Protein AF-G9AF96-F1 (afdb_monomer_lite)

Secondary structure (DSSP, 8-state):
-HHHHHHHHHHHHHHHTSPEEEEEE-HHHHHHHHHTHHHH--TTSSSEEEEEE-SSPP--TT-S-SEEE-SS---SSS----------EEEEEETT--TTT--EEEEE-TTT--SHHHHHHHHSTT-EEEEEES-HHHHHHHHHTTS-BEEEE---TTGGGTEEES-SS-TT----------

Radius of gyration: 20.61 Å; chains: 1; bounding box: 54×44×52 Å

Foldseek 3Di:
DVVVVVVVVVVVVQQVPAAEAEEEEAPQVLVVCVVVVVVVDDPPDSHHYHYHHDLDQDDCQVVPGPYYDYPDDRPDDPDDDDDDDDWFKAKKAFDP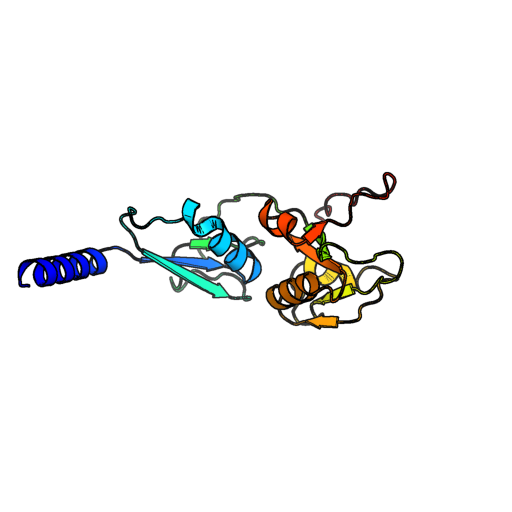QDVVVDQEEEAEDPVQQPDPQRCVQVVDPPRHYDHYDNGPVVSLVCRLVGVHIGMGICSDCPSVVGIPGPPPDDPPDDPDGPDDDD

pLDDT: mean 77.35, std 17.99, range [25.05, 93.62]

Sequence (182 aa):
MHEAAQDIVDWREMVHSMPIVRLLSDSTLSCFTAGSLRHLWTPKDAFRVCFKTSEAAIDLTHRDADIGLSAERPQLGNVAIRRSVAVAYAPYCAQGFDYRHHCNWVSLGTDVANQPWMRWAFEQPGRYITNWVNSARMMFDLVKAGAGIGVMPMFHRRWRSSLCSGGEGDRRTRPSPMDRTA

Organism: Sinorhizobium fredii (strain HH103) (NCBI:txid1117943)

Structure (mmCIF, N/CA/C/O backbone):
data_AF-G9AF96-F1
#
_entry.id   AF-G9AF96-F1
#
loop_
_atom_site.group_PDB
_atom_site.id
_atom_site.type_symbol
_atom_site.label_atom_id
_atom_site.label_alt_id
_atom_site.label_comp_id
_atom_site.label_asym_id
_atom_site.label_entity_id
_atom_site.label_seq_id
_atom_site.pdbx_PDB_ins_code
_atom_site.Cartn_x
_atom_site.Cartn_y
_atom_site.Cartn_z
_atom_site.occupancy
_atom_site.B_iso_or_equiv
_atom_site.auth_seq_id
_atom_site.auth_comp_id
_atom_site.auth_asym_id
_atom_site.auth_atom_id
_atom_site.pdbx_PDB_model_num
ATOM 1 N N . MET A 1 1 ? -36.542 25.110 15.938 1.00 56.69 1 MET A N 1
ATOM 2 C CA . MET A 1 1 ? -35.142 25.542 16.178 1.00 56.69 1 MET A CA 1
ATOM 3 C C . MET A 1 1 ? -34.525 24.910 17.425 1.00 56.69 1 MET A C 1
ATOM 5 O O . MET A 1 1 ? -33.386 24.491 17.324 1.00 56.69 1 MET A O 1
ATOM 9 N N . HIS A 1 2 ? -35.237 24.784 18.554 1.00 56.75 2 HIS A N 1
ATOM 10 C CA . HIS A 1 2 ? -34.706 24.098 19.749 1.00 56.75 2 HIS A CA 1
ATOM 11 C C . HIS A 1 2 ? -34.469 22.591 19.542 1.00 56.75 2 HIS A C 1
ATOM 13 O O . HIS A 1 2 ? -33.430 22.080 19.926 1.00 56.75 2 HIS A O 1
ATOM 19 N N . GLU A 1 3 ? -35.378 21.900 18.855 1.00 57.78 3 GLU A N 1
ATOM 20 C CA . GLU A 1 3 ? -35.307 20.445 18.640 1.00 57.78 3 GLU A CA 1
ATOM 21 C C . GLU A 1 3 ? -34.069 20.009 17.831 1.00 57.78 3 GLU A C 1
ATOM 23 O O . GLU A 1 3 ? -33.345 19.112 18.238 1.00 57.78 3 GLU A O 1
ATOM 28 N N . ALA A 1 4 ? -33.742 20.730 16.752 1.00 57.47 4 ALA A N 1
ATOM 29 C CA . ALA A 1 4 ? -32.532 20.486 15.960 1.00 57.47 4 ALA A CA 1
ATOM 30 C C . ALA A 1 4 ? -31.234 20.803 16.728 1.00 57.47 4 ALA A C 1
ATOM 32 O O . ALA A 1 4 ? -30.200 20.198 16.469 1.00 57.47 4 ALA A O 1
ATOM 33 N N . ALA A 1 5 ? -31.268 21.756 17.666 1.00 60.25 5 ALA A N 1
ATOM 34 C CA . ALA A 1 5 ? -30.116 22.068 18.508 1.00 60.25 5 ALA A CA 1
ATOM 35 C C . ALA A 1 5 ? -29.893 20.987 19.579 1.00 60.25 5 ALA A C 1
ATOM 37 O O . ALA A 1 5 ? -28.747 20.631 19.842 1.00 60.25 5 ALA A O 1
ATOM 38 N N . GLN A 1 6 ? -30.975 20.438 20.142 1.00 57.31 6 GLN A N 1
ATOM 39 C CA . GLN A 1 6 ? -30.930 19.313 21.079 1.00 57.31 6 GLN A CA 1
ATOM 40 C C . GLN A 1 6 ? -30.375 18.049 20.405 1.00 57.31 6 GLN A C 1
ATOM 42 O O . GLN A 1 6 ? -29.457 17.432 20.932 1.00 57.31 6 GLN A O 1
ATOM 47 N N . ASP A 1 7 ? -30.839 17.745 19.191 1.00 67.31 7 ASP A N 1
ATOM 48 C CA . ASP A 1 7 ? -30.400 16.587 18.399 1.00 67.31 7 ASP A CA 1
ATOM 49 C C . ASP A 1 7 ? -28.891 16.648 18.065 1.00 67.31 7 ASP A C 1
ATOM 51 O O . ASP A 1 7 ? -28.166 15.657 18.143 1.00 67.31 7 ASP A O 1
ATOM 55 N N . ILE A 1 8 ? -28.364 17.851 17.790 1.00 60.66 8 ILE A N 1
ATOM 56 C CA . ILE A 1 8 ? -26.922 18.079 17.589 1.00 60.66 8 ILE A CA 1
ATOM 57 C C . ILE A 1 8 ? -26.123 17.866 18.885 1.00 60.66 8 ILE A C 1
ATOM 59 O O . ILE A 1 8 ? -25.005 17.346 18.834 1.00 60.66 8 ILE A O 1
ATOM 63 N N . VAL A 1 9 ? -26.655 18.282 20.038 1.00 63.72 9 VAL A N 1
ATOM 64 C CA . VAL A 1 9 ? -25.997 18.118 21.346 1.00 63.72 9 VAL A CA 1
ATOM 65 C C . VAL A 1 9 ? -25.972 16.647 21.761 1.00 63.72 9 VAL A C 1
ATOM 67 O O . VAL A 1 9 ? -24.907 16.153 22.135 1.00 63.72 9 VAL A O 1
ATOM 70 N N . ASP A 1 10 ? -27.088 15.938 21.600 1.00 61.34 10 ASP A N 1
ATOM 71 C CA . ASP A 1 10 ? -27.202 14.508 21.902 1.00 61.34 10 ASP A CA 1
ATOM 72 C C . ASP A 1 10 ? -26.308 13.675 20.976 1.00 61.34 10 ASP A C 1
ATOM 74 O O . ASP A 1 10 ? -25.573 12.796 21.435 1.00 61.34 10 ASP A O 1
ATOM 78 N N . TRP A 1 11 ? -26.251 14.020 19.684 1.00 62.50 11 TRP A N 1
ATOM 79 C CA . TRP A 1 11 ? -25.286 13.430 18.757 1.00 62.50 11 TRP A CA 1
ATOM 80 C C . TRP A 1 11 ? -23.841 13.691 19.199 1.00 62.50 11 TRP A C 1
ATOM 82 O O . TRP A 1 11 ? -23.013 12.782 19.161 1.00 62.50 11 TRP A O 1
ATOM 92 N N . ARG A 1 12 ? -23.512 14.901 19.670 1.00 59.22 12 ARG A N 1
ATOM 93 C CA . ARG A 1 12 ? -22.147 15.259 20.092 1.00 59.22 12 ARG A CA 1
ATOM 94 C C . ARG A 1 12 ? -21.694 14.496 21.342 1.00 59.22 12 ARG A C 1
ATOM 96 O O . ARG A 1 12 ? -20.555 14.025 21.373 1.00 59.22 12 ARG A O 1
ATOM 103 N N . GLU A 1 13 ? -22.565 14.349 22.336 1.00 60.38 13 GLU A N 1
ATOM 104 C CA . GLU A 1 13 ? -22.308 13.572 23.561 1.00 60.38 13 GLU A CA 1
ATOM 105 C C . GLU A 1 13 ? -22.198 12.066 23.268 1.00 60.38 13 GLU A C 1
ATOM 107 O O . GLU A 1 13 ? -21.248 11.396 23.695 1.00 60.38 13 GLU A O 1
ATOM 112 N N . MET A 1 14 ? -23.098 11.530 22.438 1.00 59.03 14 MET A N 1
ATOM 113 C CA . MET A 1 14 ? -23.055 10.124 22.028 1.00 59.03 14 MET A CA 1
ATOM 114 C C . MET A 1 14 ? -21.796 9.814 21.213 1.00 59.03 14 MET A C 1
ATOM 116 O O . MET A 1 14 ? -21.160 8.779 21.390 1.00 59.03 14 MET A O 1
ATOM 120 N N . VAL A 1 15 ? -21.369 10.745 20.363 1.00 59.09 15 VAL A N 1
ATOM 121 C CA . VAL A 1 15 ? -20.149 10.595 19.576 1.00 59.09 15 VAL A CA 1
ATOM 122 C C . VAL A 1 15 ? -18.935 10.648 20.512 1.00 59.09 15 VAL A C 1
ATOM 124 O O . VAL A 1 15 ? -18.034 9.835 20.316 1.00 59.09 15 VAL A O 1
ATOM 127 N N . HIS A 1 16 ? -18.861 11.535 21.516 1.00 59.69 16 HIS A N 1
ATOM 128 C CA . HIS A 1 16 ? -17.714 11.621 22.448 1.00 59.69 16 HIS A CA 1
ATOM 129 C C . HIS A 1 16 ? -17.539 10.417 23.383 1.00 59.69 16 HIS A C 1
ATOM 131 O O . HIS A 1 16 ? -16.415 10.154 23.809 1.00 59.69 16 HIS A O 1
ATOM 137 N N . SER A 1 17 ? -18.604 9.670 23.662 1.00 68.94 17 SER A N 1
ATOM 138 C CA . SER A 1 17 ? -18.542 8.456 24.489 1.00 68.94 17 SER A CA 1
ATOM 139 C C . SER A 1 17 ? -18.069 7.203 23.735 1.00 68.94 17 SER A C 1
ATOM 141 O O . SER A 1 17 ? -17.761 6.190 24.363 1.00 68.94 17 SER A O 1
ATOM 143 N N . MET A 1 18 ? -17.957 7.254 22.402 1.00 82.12 18 MET A N 1
ATOM 144 C CA . MET A 1 18 ? -17.519 6.104 21.607 1.00 82.12 18 MET A CA 1
ATOM 145 C C . MET A 1 18 ? -16.001 5.874 21.701 1.00 82.12 18 MET A C 1
ATOM 147 O O . MET A 1 18 ? -15.221 6.810 21.481 1.00 82.12 18 MET A O 1
ATOM 151 N N . PRO A 1 19 ? -15.545 4.626 21.926 1.00 90.00 19 PRO A N 1
ATOM 152 C CA . PRO A 1 19 ? -14.124 4.300 21.912 1.00 90.00 19 PRO A CA 1
ATOM 153 C C . PRO A 1 19 ? -13.507 4.557 20.530 1.00 90.00 19 PRO A C 1
ATOM 155 O O . PRO A 1 19 ? -14.156 4.393 19.494 1.00 90.00 19 PRO A O 1
ATOM 158 N N . ILE A 1 20 ? -12.228 4.943 20.513 1.00 91.25 20 ILE A N 1
ATOM 159 C CA . ILE A 1 20 ? -11.448 5.128 19.284 1.00 91.25 20 ILE A CA 1
ATOM 160 C C . ILE A 1 20 ? -10.524 3.928 19.109 1.00 91.25 20 ILE A C 1
ATOM 162 O O . ILE A 1 20 ? -9.652 3.709 19.946 1.00 91.25 20 ILE A O 1
ATOM 166 N N . VAL A 1 21 ? -10.683 3.212 17.997 1.00 93.25 21 VAL A N 1
ATOM 167 C CA . VAL A 1 21 ? -9.787 2.139 17.554 1.00 93.25 21 VAL A CA 1
ATOM 168 C C . VAL A 1 21 ? -8.740 2.727 16.611 1.00 93.25 21 VAL A C 1
ATOM 170 O O . VAL A 1 21 ? -9.069 3.253 15.544 1.00 93.25 21 VAL A O 1
ATOM 173 N N . ARG A 1 22 ? -7.469 2.658 16.998 1.00 93.19 22 ARG A N 1
ATOM 174 C CA . ARG A 1 22 ? -6.323 3.158 16.230 1.00 93.19 22 ARG A CA 1
ATOM 175 C C . ARG A 1 22 ? -5.707 2.028 15.414 1.00 93.19 22 ARG A C 1
ATOM 177 O O . ARG A 1 22 ? -5.210 1.054 15.976 1.00 93.19 22 ARG A O 1
ATOM 184 N N . LEU A 1 23 ? -5.706 2.183 14.096 1.00 93.31 23 LEU A N 1
ATOM 185 C CA . LEU A 1 23 ? -5.126 1.244 13.145 1.00 93.31 23 LEU A CA 1
ATOM 186 C C . LEU A 1 23 ? -3.850 1.846 12.557 1.00 93.31 23 LEU A C 1
ATOM 188 O O . LEU A 1 23 ? -3.908 2.905 11.938 1.00 93.31 23 LEU A O 1
ATOM 192 N N . LEU A 1 24 ? -2.715 1.174 12.744 1.00 93.12 24 LEU A N 1
ATOM 193 C CA . LEU A 1 24 ? -1.417 1.556 12.188 1.00 93.12 24 LEU A CA 1
ATOM 194 C C . LEU A 1 24 ? -1.059 0.669 10.993 1.00 93.12 24 LEU A C 1
ATOM 196 O O . LEU A 1 24 ? -1.144 -0.555 11.087 1.00 93.12 24 LEU A O 1
ATOM 200 N N . SER A 1 25 ? -0.640 1.275 9.886 1.00 91.31 25 SER A N 1
ATOM 201 C CA . SER A 1 25 ? -0.202 0.563 8.681 1.00 91.31 25 SER A CA 1
ATOM 202 C C . SER A 1 25 ? 0.846 1.344 7.885 1.00 91.31 25 SER A C 1
ATOM 204 O O . SER A 1 25 ? 1.021 2.540 8.098 1.00 91.31 25 SER A O 1
ATOM 206 N N . ASP A 1 26 ? 1.526 0.686 6.947 1.00 88.88 26 ASP A N 1
ATOM 207 C CA . ASP A 1 26 ? 2.338 1.375 5.934 1.00 88.88 26 ASP A CA 1
ATOM 208 C C . ASP A 1 26 ? 1.461 2.114 4.904 1.00 88.88 26 ASP A C 1
ATOM 210 O O . ASP A 1 26 ? 0.242 1.912 4.845 1.00 88.88 26 ASP A O 1
ATOM 214 N N . SER A 1 27 ? 2.045 2.989 4.077 1.00 86.75 27 SER A N 1
ATOM 215 C CA . SER A 1 27 ? 1.287 3.769 3.078 1.00 86.75 27 SER A CA 1
ATOM 216 C C . SER A 1 27 ? 0.506 2.910 2.080 1.00 86.75 27 SER A C 1
ATOM 218 O O . SER A 1 27 ? -0.550 3.319 1.581 1.00 86.75 27 SER A O 1
ATOM 220 N N . THR A 1 28 ? 1.001 1.710 1.805 1.00 85.75 28 THR A N 1
ATOM 221 C CA . THR A 1 28 ? 0.449 0.783 0.823 1.00 85.75 28 THR A CA 1
ATOM 222 C C . THR A 1 28 ? -0.814 0.108 1.371 1.00 85.75 28 THR A C 1
ATOM 224 O O . THR A 1 28 ? -1.876 0.141 0.738 1.00 85.75 28 THR A O 1
ATOM 227 N N . LEU A 1 29 ? -0.744 -0.411 2.596 1.00 88.56 29 LEU A N 1
ATOM 228 C CA . LEU A 1 29 ? -1.863 -0.975 3.345 1.00 88.56 29 LEU A CA 1
ATOM 229 C C . LEU A 1 29 ? -2.860 0.103 3.787 1.00 88.56 29 LEU A C 1
ATOM 231 O O . LEU A 1 29 ? -4.063 -0.149 3.748 1.00 88.56 29 LEU A O 1
ATOM 235 N N . SER A 1 30 ? -2.405 1.317 4.109 1.00 89.31 30 SER A N 1
ATOM 236 C CA . SER A 1 30 ? -3.280 2.469 4.379 1.00 89.31 30 SER A CA 1
ATOM 237 C C . SER A 1 30 ? -4.165 2.806 3.174 1.00 89.31 30 SER A C 1
ATOM 239 O O . SER A 1 30 ? -5.344 3.126 3.325 1.00 89.31 30 SER A O 1
ATOM 241 N N . CYS A 1 31 ? -3.639 2.698 1.949 1.00 84.94 31 CYS A N 1
ATOM 242 C CA . CYS A 1 31 ? -4.450 2.887 0.746 1.00 84.94 31 CYS A CA 1
ATOM 243 C C . CYS A 1 31 ? -5.488 1.764 0.577 1.00 84.94 31 CYS A C 1
ATOM 245 O O . CYS A 1 31 ? -6.651 2.022 0.246 1.00 84.94 31 CYS A O 1
ATOM 247 N N . PHE A 1 32 ? -5.091 0.521 0.858 1.00 85.50 32 PHE A N 1
ATOM 248 C CA . PHE A 1 32 ? -5.995 -0.627 0.829 1.00 85.50 32 PHE A CA 1
ATOM 249 C C . PHE A 1 32 ? -7.136 -0.509 1.852 1.00 85.50 32 PHE A C 1
ATOM 251 O O . 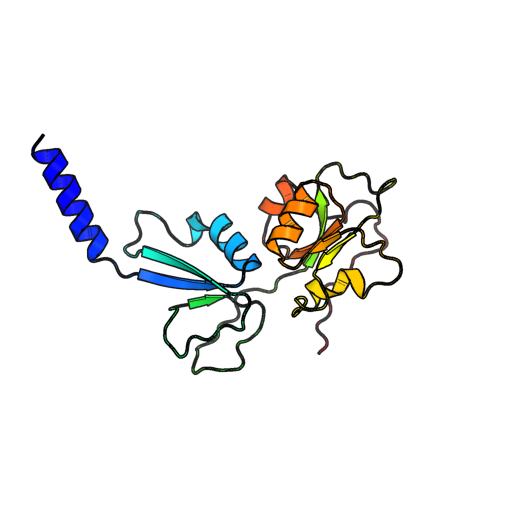PHE A 1 32 ? -8.300 -0.736 1.498 1.00 85.50 32 PHE A O 1
ATOM 258 N N . THR A 1 33 ? -6.834 -0.122 3.094 1.00 89.00 33 THR A N 1
ATOM 259 C CA . THR A 1 33 ? -7.843 0.061 4.148 1.00 89.00 33 THR A CA 1
ATOM 260 C C . THR A 1 33 ? -8.764 1.235 3.839 1.00 89.00 33 THR A C 1
ATOM 262 O O . THR A 1 33 ? -9.979 1.086 3.963 1.00 89.00 33 THR A O 1
ATOM 265 N N . ALA A 1 34 ? -8.237 2.348 3.319 1.00 88.31 34 ALA A N 1
ATOM 266 C CA . ALA A 1 34 ? -9.054 3.468 2.849 1.00 88.31 34 ALA A CA 1
ATOM 267 C C . ALA A 1 34 ? -10.020 3.047 1.724 1.00 88.31 34 ALA A C 1
ATOM 269 O O . ALA A 1 34 ? -11.204 3.392 1.740 1.00 88.31 34 ALA A O 1
ATOM 270 N N . GLY A 1 35 ? -9.544 2.249 0.762 1.00 85.38 35 GLY A N 1
ATOM 271 C CA . GLY A 1 35 ? -10.374 1.705 -0.316 1.00 85.38 35 GLY A CA 1
ATOM 272 C C . GLY A 1 35 ? -11.443 0.715 0.160 1.00 85.38 35 GLY A C 1
ATOM 273 O O . GLY A 1 35 ? -12.485 0.592 -0.490 1.00 85.38 35 GLY A O 1
ATOM 274 N N . SER A 1 36 ? -11.198 0.059 1.295 1.00 86.38 36 SER A N 1
ATOM 275 C CA . SER A 1 36 ? -12.054 -0.968 1.901 1.00 86.38 36 SER A CA 1
ATOM 276 C C . SER A 1 36 ? -12.808 -0.468 3.136 1.00 86.38 36 SER A C 1
ATOM 278 O O . SER A 1 36 ? -13.376 -1.280 3.863 1.00 86.38 36 SER A O 1
ATOM 280 N N . LEU A 1 37 ? -12.852 0.853 3.368 1.00 88.94 37 LEU A N 1
ATOM 281 C CA . LEU A 1 37 ? -13.391 1.457 4.592 1.00 88.94 37 LEU A CA 1
ATOM 282 C C . LEU A 1 37 ? -14.779 0.922 4.952 1.00 88.94 37 LEU A C 1
ATOM 284 O O . LEU A 1 37 ? -15.016 0.584 6.099 1.00 88.94 37 LEU A O 1
ATOM 288 N N . ARG A 1 38 ? -15.662 0.757 3.960 1.00 89.50 38 ARG A N 1
ATOM 289 C CA . ARG A 1 38 ? -17.040 0.269 4.153 1.00 89.50 38 ARG A CA 1
ATOM 290 C C . ARG A 1 38 ? -17.136 -1.140 4.749 1.00 89.50 38 ARG A C 1
ATOM 292 O O . ARG A 1 38 ? -18.195 -1.500 5.244 1.00 89.50 38 ARG A O 1
ATOM 299 N N . HIS A 1 39 ? -16.072 -1.936 4.655 1.00 89.06 39 HIS A N 1
ATOM 300 C CA . HIS A 1 39 ? -15.984 -3.262 5.271 1.00 89.06 39 HIS A CA 1
ATOM 301 C C . HIS A 1 39 ? -15.361 -3.225 6.671 1.00 89.06 39 HIS A C 1
ATOM 303 O O . HIS A 1 39 ? -15.510 -4.184 7.418 1.00 89.06 39 HIS A O 1
ATOM 309 N N . LEU A 1 40 ? -14.638 -2.152 7.003 1.00 88.56 40 LEU A N 1
ATOM 310 C CA . LEU A 1 40 ? -13.962 -1.971 8.289 1.00 88.56 40 LEU A CA 1
ATOM 311 C C . LEU A 1 40 ? -14.806 -1.164 9.274 1.00 88.56 40 LEU A C 1
ATOM 313 O O . LEU A 1 40 ? -14.731 -1.399 10.475 1.00 88.56 40 LEU A O 1
ATOM 317 N N . TRP A 1 41 ? -15.553 -0.186 8.764 1.00 93.62 41 TRP A N 1
ATOM 318 C CA . TRP A 1 41 ? -16.317 0.752 9.564 1.00 93.62 41 TRP A CA 1
ATOM 319 C C . TRP A 1 41 ? -17.472 1.361 8.769 1.00 93.62 41 TRP A C 1
ATOM 321 O O . TRP A 1 41 ? -17.363 1.693 7.581 1.00 93.62 41 TRP A O 1
ATOM 331 N N . THR A 1 42 ? -18.576 1.569 9.466 1.00 91.56 42 THR A N 1
ATOM 332 C CA . THR A 1 42 ? -19.772 2.257 9.008 1.00 91.56 42 THR A CA 1
ATOM 333 C C . THR A 1 42 ? -20.245 3.236 10.086 1.00 91.56 42 THR A C 1
ATOM 335 O O . THR A 1 42 ? -20.001 3.013 11.269 1.00 91.56 42 THR A O 1
ATOM 338 N N . PRO A 1 43 ? -21.014 4.281 9.733 1.00 87.62 43 PRO A N 1
ATOM 339 C CA . PRO A 1 43 ? -21.569 5.208 10.725 1.00 87.62 43 PRO A CA 1
ATOM 340 C C . PRO A 1 43 ? -22.504 4.575 11.771 1.00 87.62 43 PRO A C 1
ATOM 342 O O . PRO A 1 43 ? -22.903 5.259 12.706 1.00 87.62 43 PRO A O 1
ATOM 345 N N . LYS A 1 44 ? -22.901 3.306 11.595 1.00 87.50 44 LYS A N 1
ATOM 346 C CA . LYS A 1 44 ? -23.744 2.562 12.543 1.00 87.50 44 LYS A CA 1
ATOM 347 C C . LYS A 1 44 ? -22.932 1.832 13.616 1.00 87.50 44 LYS A C 1
ATOM 349 O O . LYS A 1 44 ? -23.525 1.320 14.562 1.00 87.50 44 LYS A O 1
ATOM 354 N N . ASP A 1 45 ? -21.614 1.745 13.457 1.00 90.00 45 ASP A N 1
ATOM 355 C CA . ASP A 1 45 ? -20.753 1.054 14.408 1.00 90.00 45 ASP A CA 1
ATOM 356 C C . ASP A 1 45 ? -20.572 1.875 15.689 1.00 90.00 45 ASP A C 1
ATOM 358 O O . ASP A 1 45 ? -20.445 3.097 15.659 1.00 90.00 45 ASP A O 1
ATOM 362 N N . ALA A 1 46 ? -20.515 1.189 16.833 1.00 89.62 46 ALA A N 1
ATOM 363 C CA . ALA A 1 46 ? -20.425 1.807 18.160 1.00 89.62 46 ALA A CA 1
ATOM 364 C C . ALA A 1 46 ? -19.002 2.273 18.541 1.00 89.62 46 ALA A C 1
ATOM 366 O O . ALA A 1 46 ? -18.674 2.390 19.720 1.00 89.62 46 ALA A O 1
ATOM 367 N N . PHE A 1 47 ? -18.129 2.493 17.558 1.00 90.88 47 PHE A N 1
ATOM 368 C CA . PHE A 1 47 ? -16.753 2.940 17.758 1.00 90.88 47 PHE A CA 1
ATOM 369 C C . PHE A 1 47 ? -16.311 3.848 16.613 1.00 90.88 47 PHE A C 1
ATOM 371 O O . PHE A 1 47 ? -16.865 3.826 15.514 1.00 90.88 47 PHE A O 1
ATOM 378 N N . ARG A 1 48 ? -15.272 4.640 16.866 1.00 90.75 48 ARG A N 1
ATOM 379 C CA . ARG A 1 48 ? -14.609 5.483 15.867 1.00 90.75 48 ARG A CA 1
ATOM 380 C C . ARG A 1 48 ? -13.304 4.827 15.429 1.00 90.75 48 ARG A C 1
ATOM 382 O O . ARG A 1 48 ? -12.667 4.139 16.223 1.00 90.75 48 ARG A O 1
ATOM 389 N N . VAL A 1 49 ? -12.857 5.098 14.205 1.00 91.94 49 VAL A N 1
ATOM 390 C CA . VAL A 1 49 ? -11.574 4.588 13.695 1.00 91.94 49 VAL A CA 1
ATOM 391 C C . VAL A 1 49 ? -10.597 5.728 13.442 1.00 91.94 49 VAL A C 1
ATOM 393 O O . VAL A 1 49 ? -10.943 6.733 12.824 1.00 91.94 49 VAL A O 1
ATOM 396 N N . CYS A 1 50 ? -9.362 5.559 13.906 1.00 91.88 50 CYS A N 1
ATOM 397 C CA . CYS A 1 50 ? -8.235 6.442 13.632 1.00 91.88 50 CYS A CA 1
ATOM 398 C C . CYS A 1 50 ? -7.196 5.678 12.807 1.00 91.88 50 CYS A C 1
ATOM 400 O O . CYS A 1 50 ? -6.608 4.716 13.292 1.00 91.88 50 CYS A O 1
ATOM 402 N N . PHE A 1 51 ? -6.961 6.104 11.567 1.00 92.38 51 PHE A N 1
ATOM 403 C CA . PHE A 1 51 ? -5.921 5.531 10.714 1.00 92.38 51 PHE A CA 1
ATOM 404 C C . PHE A 1 51 ? -4.606 6.285 10.918 1.00 92.38 51 PHE A C 1
ATOM 406 O O . PHE A 1 51 ? -4.559 7.509 10.791 1.00 92.38 51 PHE A O 1
ATOM 413 N N . LYS A 1 52 ? -3.536 5.550 11.207 1.00 92.25 52 LYS A N 1
ATOM 414 C CA . LYS A 1 52 ? -2.166 6.048 11.332 1.00 92.25 52 LYS A CA 1
ATOM 415 C C . LYS A 1 52 ? -1.303 5.387 10.267 1.00 92.25 52 LYS A C 1
ATOM 417 O O . LYS A 1 52 ? -1.443 4.195 10.008 1.00 92.25 52 LYS A O 1
ATOM 422 N N . THR A 1 53 ? -0.415 6.165 9.655 1.00 90.25 53 THR A N 1
ATOM 423 C CA . THR A 1 53 ? 0.519 5.660 8.643 1.00 90.25 53 THR A CA 1
ATOM 424 C C . THR A 1 53 ? 1.953 5.807 9.129 1.00 90.25 53 THR A C 1
ATOM 426 O O . THR A 1 53 ? 2.308 6.873 9.628 1.00 90.25 53 THR A O 1
ATOM 429 N N . SER A 1 54 ? 2.760 4.757 8.987 1.00 87.75 54 SER A N 1
ATOM 430 C CA . SER A 1 54 ? 4.198 4.770 9.273 1.00 87.75 54 SER A CA 1
ATOM 431 C C . SER A 1 54 ? 4.925 3.807 8.341 1.00 87.75 54 SER A C 1
ATOM 433 O O . SER A 1 54 ? 4.464 2.691 8.138 1.00 87.75 54 SER A O 1
ATOM 435 N N . GLU A 1 55 ? 6.071 4.228 7.810 1.00 84.88 55 GLU A N 1
ATOM 436 C CA . GLU A 1 55 ? 6.967 3.363 7.024 1.00 84.88 55 GLU A CA 1
ATOM 437 C C . GLU A 1 55 ? 8.002 2.638 7.904 1.00 84.88 55 GLU A C 1
ATOM 439 O O . GLU A 1 55 ? 8.726 1.763 7.432 1.00 84.88 55 GLU A O 1
ATOM 444 N N . ALA A 1 56 ? 8.086 2.998 9.189 1.00 82.56 56 ALA A N 1
ATOM 445 C CA . ALA A 1 56 ? 8.906 2.282 10.156 1.00 82.56 56 ALA A CA 1
ATOM 446 C C . ALA A 1 56 ? 8.240 0.959 10.563 1.00 82.56 56 ALA A C 1
ATOM 448 O O . ALA A 1 56 ? 7.022 0.796 10.449 1.00 82.56 56 ALA A O 1
ATOM 449 N N . ALA A 1 57 ? 9.041 0.031 11.092 1.00 80.50 57 ALA A N 1
ATOM 450 C CA . ALA A 1 57 ? 8.527 -1.210 11.656 1.00 80.50 57 ALA A CA 1
ATOM 451 C C . ALA A 1 57 ? 7.429 -0.922 12.693 1.00 80.50 57 ALA A C 1
ATOM 453 O O . ALA A 1 57 ? 7.551 -0.008 13.510 1.00 80.50 57 ALA A O 1
ATOM 454 N N . ILE A 1 58 ? 6.349 -1.705 12.648 1.00 83.19 58 ILE A N 1
ATOM 455 C CA . ILE A 1 58 ? 5.232 -1.532 13.575 1.00 83.19 58 ILE A CA 1
ATOM 456 C C . ILE A 1 58 ? 5.693 -1.852 14.992 1.00 83.19 58 ILE A C 1
ATOM 458 O O . ILE A 1 58 ? 6.049 -2.992 15.292 1.00 83.19 58 ILE A O 1
ATOM 462 N N . ASP A 1 59 ? 5.592 -0.849 15.857 1.00 82.25 59 ASP A N 1
ATOM 463 C CA . ASP A 1 59 ? 5.787 -0.972 17.292 1.00 82.25 59 ASP A CA 1
ATOM 464 C C . ASP A 1 59 ? 4.503 -0.561 18.023 1.00 82.25 59 ASP A C 1
ATOM 466 O O . ASP A 1 59 ? 3.998 0.552 17.868 1.00 82.25 59 ASP A O 1
ATOM 470 N N . LEU A 1 60 ? 3.951 -1.492 18.803 1.00 82.94 60 LEU A N 1
ATOM 471 C CA . LEU A 1 60 ? 2.752 -1.283 19.622 1.00 82.94 60 LEU A CA 1
ATOM 472 C C . LEU A 1 60 ? 3.081 -1.160 21.117 1.00 82.94 60 LEU A C 1
ATOM 474 O O . LEU A 1 60 ? 2.169 -1.065 21.940 1.00 82.94 60 LEU A O 1
ATOM 478 N N . THR A 1 61 ? 4.363 -1.147 21.489 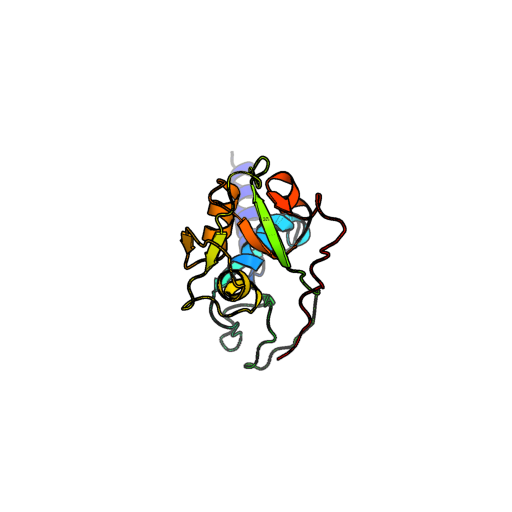1.00 79.44 61 THR A N 1
ATOM 479 C CA . THR A 1 61 ? 4.822 -1.127 22.888 1.00 79.44 61 THR A CA 1
ATOM 480 C C . THR A 1 61 ? 4.300 0.098 23.639 1.00 79.44 61 THR A C 1
ATOM 482 O O . THR A 1 61 ? 3.848 -0.015 24.778 1.00 79.44 61 THR A O 1
ATOM 485 N N . HIS A 1 62 ? 4.267 1.254 22.976 1.00 77.38 62 HIS A N 1
ATOM 486 C CA . HIS A 1 62 ? 3.785 2.511 23.552 1.00 77.38 62 HIS A CA 1
ATOM 487 C C . HIS A 1 62 ? 2.263 2.700 23.459 1.00 77.38 62 HIS A C 1
ATOM 489 O O . HIS A 1 62 ? 1.751 3.750 23.839 1.00 77.38 62 HIS A O 1
ATOM 495 N N . ARG A 1 63 ? 1.519 1.688 22.981 1.00 74.38 63 ARG A N 1
ATOM 496 C CA . ARG A 1 63 ? 0.066 1.757 22.728 1.00 74.38 63 ARG A CA 1
ATOM 497 C C . ARG A 1 63 ? -0.353 2.934 21.839 1.00 74.38 63 ARG A C 1
ATOM 499 O O . ARG A 1 63 ? -1.476 3.428 21.922 1.00 74.38 63 ARG A O 1
ATOM 506 N N . ASP A 1 64 ? 0.531 3.349 20.935 1.00 80.06 64 ASP A N 1
ATOM 507 C CA . ASP A 1 64 ? 0.226 4.384 19.947 1.00 80.06 64 ASP A CA 1
ATOM 508 C C . ASP A 1 64 ? -0.811 3.920 18.917 1.00 80.06 64 ASP A C 1
ATOM 510 O O . ASP A 1 64 ? -1.459 4.748 18.265 1.00 80.06 64 ASP A O 1
ATOM 514 N N . ALA A 1 65 ? -1.015 2.611 18.792 1.00 88.38 65 ALA A N 1
ATOM 515 C CA . ALA A 1 65 ? -2.108 2.016 18.046 1.00 88.38 65 ALA A CA 1
ATOM 516 C C . ALA A 1 65 ? -2.668 0.785 18.767 1.00 88.38 65 ALA A C 1
ATOM 518 O O . ALA A 1 65 ? -1.972 0.141 19.552 1.00 88.38 65 ALA A O 1
ATOM 519 N N . ASP A 1 66 ? -3.927 0.466 18.474 1.00 90.50 66 ASP A N 1
ATOM 520 C CA . ASP A 1 66 ? -4.629 -0.698 19.016 1.00 90.50 66 ASP A CA 1
ATOM 521 C C . ASP A 1 66 ? -4.423 -1.927 18.110 1.00 90.50 66 ASP A C 1
ATOM 523 O O . ASP A 1 66 ? -4.336 -3.056 18.590 1.00 90.50 66 ASP A O 1
ATOM 527 N N . ILE A 1 67 ? -4.317 -1.713 16.790 1.00 91.88 67 ILE A N 1
ATOM 528 C CA . ILE A 1 67 ? -4.119 -2.762 15.779 1.00 91.88 67 ILE A CA 1
ATOM 529 C C . ILE A 1 67 ? -3.051 -2.318 14.774 1.00 91.88 67 ILE A C 1
ATOM 531 O O . ILE A 1 67 ? -3.134 -1.224 14.221 1.00 91.88 67 ILE A O 1
ATOM 535 N N . GLY A 1 68 ? -2.080 -3.188 14.490 1.00 91.81 68 GLY A N 1
ATOM 536 C CA . GLY A 1 68 ? -1.087 -2.992 13.431 1.00 91.81 68 GLY A CA 1
ATOM 537 C C . GLY A 1 68 ? -1.327 -3.908 12.228 1.00 91.81 68 GLY A C 1
ATOM 538 O O . GLY A 1 68 ? -1.526 -5.111 12.402 1.00 91.81 68 GLY A O 1
ATOM 539 N N . LEU A 1 69 ? -1.277 -3.363 11.010 1.00 90.88 69 LEU A N 1
ATOM 540 C CA . LEU A 1 69 ? -1.250 -4.128 9.760 1.00 90.88 69 LEU A CA 1
ATOM 541 C C . LEU A 1 69 ? 0.130 -4.009 9.118 1.00 90.88 69 LEU A C 1
ATOM 543 O O . LEU A 1 69 ? 0.516 -2.931 8.680 1.00 90.88 69 LEU A O 1
ATOM 547 N N . SER A 1 70 ? 0.841 -5.128 9.025 1.00 88.38 70 SER A N 1
ATOM 548 C CA . SER A 1 70 ? 2.182 -5.188 8.448 1.00 88.38 70 SER A CA 1
ATOM 549 C C . SER A 1 70 ? 2.273 -6.300 7.408 1.00 88.38 70 SER A C 1
ATOM 551 O O . SER A 1 70 ? 1.680 -7.371 7.580 1.00 88.38 70 SER A O 1
ATOM 553 N N . ALA A 1 71 ? 3.032 -6.047 6.341 1.00 85.19 71 ALA A N 1
ATOM 554 C CA . ALA A 1 71 ? 3.420 -7.068 5.370 1.00 85.19 71 ALA A CA 1
ATOM 555 C C . ALA A 1 71 ? 4.425 -8.070 5.968 1.00 85.19 71 ALA A C 1
ATOM 557 O O . ALA A 1 71 ? 4.440 -9.242 5.588 1.00 85.19 71 ALA A O 1
ATOM 558 N N . GLU A 1 72 ? 5.220 -7.622 6.941 1.00 84.12 72 GLU A N 1
ATOM 559 C CA . GLU A 1 72 ? 6.227 -8.425 7.629 1.00 84.12 72 GLU A CA 1
ATOM 560 C C . GLU A 1 72 ? 5.821 -8.722 9.070 1.00 84.12 72 GLU A C 1
ATOM 562 O O . GLU A 1 72 ? 5.071 -7.976 9.707 1.00 84.12 72 GLU A O 1
ATOM 567 N N . ARG A 1 73 ? 6.327 -9.831 9.609 1.00 83.75 73 ARG A N 1
ATOM 568 C CA . ARG A 1 73 ? 6.068 -10.197 10.999 1.00 83.75 73 ARG A CA 1
ATOM 569 C C . ARG A 1 73 ? 6.809 -9.218 11.924 1.00 83.75 73 ARG A C 1
ATOM 571 O O . ARG A 1 73 ? 8.028 -9.121 11.797 1.00 83.75 73 ARG A O 1
ATOM 578 N N . PRO A 1 74 ? 6.127 -8.555 12.878 1.00 84.06 74 PRO A N 1
ATOM 579 C CA . PRO A 1 74 ? 6.807 -7.752 13.890 1.00 84.06 74 PRO A CA 1
ATOM 580 C C . PRO A 1 74 ? 7.817 -8.608 14.664 1.00 84.06 74 PRO A C 1
ATOM 582 O O . PRO A 1 74 ? 7.486 -9.718 15.090 1.00 84.06 74 PRO A O 1
ATOM 585 N N . GLN A 1 75 ? 9.046 -8.108 14.810 1.00 78.62 75 GLN A N 1
ATOM 586 C CA . GLN A 1 75 ? 10.130 -8.809 15.514 1.00 78.62 75 GLN A CA 1
ATOM 587 C C . GLN A 1 75 ? 10.217 -8.430 16.999 1.00 78.62 75 GLN A C 1
ATOM 589 O O . GLN A 1 75 ? 10.812 -9.155 17.790 1.00 78.62 75 GLN A O 1
ATOM 594 N N . LEU A 1 76 ? 9.623 -7.296 17.373 1.00 76.00 76 LEU A N 1
ATOM 595 C CA . LEU A 1 76 ? 9.691 -6.704 18.704 1.00 76.00 76 LEU A CA 1
ATOM 596 C C . LEU A 1 76 ? 8.278 -6.453 19.248 1.00 76.00 76 LEU A C 1
ATOM 598 O O . LEU A 1 76 ? 7.319 -6.321 18.487 1.00 76.00 76 LEU A O 1
ATOM 602 N N . GLY A 1 77 ? 8.174 -6.368 20.575 1.00 73.12 77 GLY A N 1
ATOM 603 C CA . GLY A 1 77 ? 6.931 -6.082 21.291 1.00 73.12 77 GLY A CA 1
ATOM 604 C C . GLY A 1 77 ? 6.165 -7.334 21.739 1.00 73.12 77 GLY A C 1
ATOM 605 O O . GLY A 1 77 ? 6.165 -8.374 21.081 1.00 73.12 77 GLY A O 1
ATOM 606 N N . ASN A 1 78 ? 5.484 -7.233 22.885 1.00 81.56 78 ASN A N 1
ATOM 607 C CA . ASN A 1 78 ? 4.595 -8.280 23.397 1.00 81.56 78 ASN A CA 1
ATOM 608 C C . ASN A 1 78 ? 3.230 -8.202 22.694 1.00 81.56 78 ASN A C 1
ATOM 610 O O . ASN A 1 78 ? 2.252 -7.706 23.255 1.00 81.56 78 ASN A O 1
ATOM 614 N N . VAL A 1 79 ? 3.192 -8.625 21.430 1.00 86.06 79 VAL A N 1
ATOM 615 C CA . VAL A 1 79 ? 2.009 -8.521 20.567 1.00 86.06 79 VAL A CA 1
ATOM 616 C C . VAL A 1 79 ? 1.467 -9.894 20.186 1.00 86.06 79 VAL A C 1
ATOM 618 O O . VAL A 1 79 ? 2.209 -10.823 19.865 1.00 86.06 79 VAL A O 1
ATOM 621 N N . ALA A 1 80 ? 0.141 -10.016 20.165 1.00 89.62 80 ALA A N 1
ATOM 622 C CA . ALA A 1 80 ? -0.520 -11.165 19.564 1.00 89.62 80 ALA A CA 1
ATOM 623 C C . ALA A 1 80 ? -0.531 -10.999 18.038 1.00 89.62 80 ALA A C 1
ATOM 625 O O . ALA A 1 80 ? -1.023 -9.999 17.517 1.00 89.62 80 ALA A O 1
ATOM 626 N N . ILE A 1 81 ? 0.002 -11.985 17.313 1.00 90.31 81 ILE A N 1
ATOM 627 C CA . ILE A 1 81 ? 0.133 -11.924 15.852 1.00 90.31 81 ILE A CA 1
ATOM 628 C C . ILE A 1 81 ? -0.825 -12.921 15.211 1.00 90.31 81 ILE A C 1
ATOM 630 O O . ILE A 1 81 ? -0.787 -14.117 15.502 1.00 90.31 81 ILE A O 1
ATOM 634 N N . ARG A 1 82 ? -1.633 -12.437 14.264 1.00 91.12 82 ARG A N 1
ATOM 635 C CA . ARG A 1 82 ? -2.486 -13.271 13.414 1.00 91.12 82 ARG A CA 1
ATOM 636 C C . ARG A 1 82 ? -2.161 -13.023 11.948 1.00 91.12 82 ARG A C 1
ATOM 638 O O . ARG A 1 82 ? -2.307 -11.910 11.452 1.00 91.12 82 ARG A O 1
ATOM 645 N N . ARG A 1 83 ? -1.770 -14.079 11.230 1.00 89.81 83 ARG A N 1
ATOM 646 C CA . ARG A 1 83 ? -1.627 -14.018 9.771 1.00 89.81 83 ARG A CA 1
ATOM 647 C C . ARG A 1 83 ? -3.015 -13.873 9.143 1.00 89.81 83 ARG A C 1
ATOM 649 O O . ARG A 1 83 ? -3.887 -14.696 9.408 1.00 89.81 83 ARG A O 1
ATOM 656 N N . SER A 1 84 ? -3.198 -12.838 8.325 1.00 87.56 84 SER A N 1
ATOM 657 C CA . SER A 1 84 ? -4.468 -12.571 7.641 1.00 87.56 84 SER A CA 1
ATOM 658 C C . SER A 1 84 ? -4.502 -13.225 6.257 1.00 87.56 84 SER A C 1
ATOM 660 O O . SER A 1 84 ? -5.215 -14.201 6.047 1.00 87.56 84 SER A O 1
ATOM 662 N N . VAL A 1 85 ? -3.672 -12.746 5.327 1.00 84.81 85 VAL A N 1
ATOM 663 C CA . VAL A 1 85 ? -3.661 -13.188 3.925 1.00 84.81 85 VAL A CA 1
ATOM 664 C C . VAL A 1 85 ? -2.237 -13.258 3.375 1.00 84.81 85 VAL A C 1
ATOM 666 O O . VAL A 1 85 ? -1.300 -12.732 3.973 1.00 84.81 85 VAL A O 1
ATOM 669 N N . ALA A 1 86 ? -2.067 -13.929 2.236 1.00 84.75 86 ALA A N 1
ATOM 670 C CA . ALA A 1 86 ? -0.874 -13.787 1.407 1.00 84.75 86 ALA A CA 1
ATOM 671 C C . ALA A 1 86 ? -1.139 -12.731 0.327 1.00 84.75 86 ALA A C 1
ATOM 673 O O . ALA A 1 86 ? -2.199 -12.749 -0.297 1.00 84.75 86 ALA A O 1
ATOM 674 N N . VAL A 1 87 ? -0.180 -11.833 0.107 1.00 85.38 87 VAL A N 1
ATOM 675 C CA . VAL A 1 87 ? -0.261 -10.785 -0.916 1.00 85.38 87 VAL A CA 1
ATOM 676 C C . VAL A 1 87 ? 0.652 -11.175 -2.074 1.00 85.38 87 VAL A C 1
ATOM 678 O O . VAL A 1 87 ? 1.827 -11.464 -1.866 1.00 85.38 87 VAL A O 1
ATOM 681 N N . ALA A 1 88 ? 0.099 -11.220 -3.286 1.00 87.44 88 ALA A N 1
ATOM 682 C CA . ALA A 1 88 ? 0.873 -11.388 -4.513 1.00 87.44 88 ALA A CA 1
ATOM 683 C C . ALA A 1 88 ? 1.290 -10.018 -5.065 1.00 87.44 88 ALA A C 1
ATOM 685 O O . ALA A 1 88 ? 0.595 -9.029 -4.836 1.00 87.44 88 ALA A O 1
ATOM 686 N N . TYR A 1 89 ? 2.378 -9.970 -5.832 1.00 88.12 89 TYR A N 1
ATOM 687 C CA . TYR A 1 89 ? 2.902 -8.749 -6.451 1.00 88.12 89 TYR A CA 1
ATOM 688 C C . TYR A 1 89 ? 3.029 -8.936 -7.964 1.00 88.12 89 TYR A C 1
ATOM 690 O O . TYR A 1 89 ? 3.360 -10.029 -8.425 1.00 88.12 89 TYR A O 1
ATOM 698 N N . ALA A 1 90 ? 2.767 -7.883 -8.738 1.00 89.19 90 ALA A N 1
ATOM 699 C CA . ALA A 1 90 ? 2.939 -7.897 -10.191 1.00 89.19 90 ALA A CA 1
ATOM 700 C C . ALA A 1 90 ? 3.289 -6.522 -10.760 1.00 89.19 90 ALA A C 1
ATOM 702 O O . ALA A 1 90 ? 3.017 -5.509 -10.115 1.00 89.19 90 ALA A O 1
ATOM 703 N N . PRO A 1 91 ? 3.847 -6.479 -11.984 1.00 89.25 91 PRO A N 1
ATOM 704 C CA . PRO A 1 91 ? 3.975 -5.249 -12.748 1.00 89.25 91 PRO A CA 1
ATOM 705 C C . PRO A 1 91 ? 2.607 -4.734 -13.225 1.00 89.25 91 PRO A C 1
ATOM 707 O O . PRO A 1 91 ? 1.808 -5.465 -13.822 1.00 89.25 91 PRO A O 1
ATOM 710 N N . TYR A 1 92 ? 2.372 -3.445 -13.000 1.00 88.12 92 TYR A N 1
ATOM 711 C CA . TYR A 1 92 ? 1.200 -2.696 -13.439 1.00 88.12 92 TYR A CA 1
ATOM 712 C C . TYR A 1 92 ? 1.607 -1.492 -14.289 1.00 88.12 92 TYR A C 1
ATOM 714 O O . TYR A 1 92 ? 2.671 -0.909 -14.079 1.00 88.12 92 TYR A O 1
ATOM 722 N N . CYS A 1 93 ? 0.732 -1.103 -15.213 1.00 89.25 93 CYS A N 1
ATOM 723 C CA . CYS A 1 93 ? 0.826 0.127 -15.998 1.00 89.25 93 CYS A CA 1
ATOM 724 C C . CYS A 1 93 ? -0.540 0.827 -16.066 1.00 89.25 93 CYS A C 1
ATOM 726 O O . CYS A 1 93 ? -1.580 0.215 -15.790 1.00 89.25 93 CYS A O 1
ATOM 728 N N . ALA A 1 94 ? -0.554 2.093 -16.487 1.00 88.31 94 ALA A N 1
ATOM 729 C CA . ALA A 1 94 ? -1.792 2.779 -16.848 1.00 88.31 94 ALA A CA 1
ATOM 730 C C . ALA A 1 94 ? -2.556 2.030 -17.953 1.00 88.31 94 ALA A C 1
ATOM 732 O O . ALA A 1 94 ? -1.966 1.394 -18.831 1.00 88.31 94 ALA A O 1
ATOM 733 N N . GLN A 1 95 ? -3.885 2.122 -17.928 1.00 82.62 95 GLN A N 1
ATOM 734 C CA . GLN A 1 95 ? -4.711 1.621 -19.022 1.00 82.62 95 GLN A CA 1
ATOM 735 C C . GLN A 1 95 ? -4.369 2.370 -20.322 1.00 82.62 95 GLN A C 1
ATOM 737 O O . GLN A 1 95 ? -4.383 3.596 -20.351 1.00 82.62 95 GLN A O 1
ATOM 742 N N . GLY A 1 96 ? -4.055 1.633 -21.392 1.00 79.00 96 GLY A N 1
ATOM 743 C CA . GLY A 1 96 ? -3.635 2.215 -22.675 1.00 79.00 96 GLY A CA 1
ATOM 744 C C . GLY A 1 96 ? -2.137 2.523 -22.786 1.00 79.00 96 GLY A C 1
ATOM 745 O O . GLY A 1 96 ? -1.721 3.113 -23.777 1.00 79.00 96 GLY A O 1
ATOM 746 N N . PHE A 1 97 ? -1.324 2.119 -21.805 1.00 83.12 97 PHE A N 1
ATOM 747 C CA . PHE A 1 97 ? 0.131 2.216 -21.902 1.00 83.12 97 PHE A CA 1
ATOM 748 C C . PHE A 1 97 ? 0.664 1.357 -23.058 1.00 83.12 97 PHE A C 1
ATOM 750 O O . PHE A 1 97 ? 0.403 0.152 -23.129 1.00 83.12 97 PHE A O 1
ATOM 757 N N . ASP A 1 98 ? 1.416 1.982 -23.963 1.00 81.31 98 ASP A N 1
ATOM 758 C CA . ASP A 1 98 ? 1.969 1.307 -25.131 1.00 81.31 98 ASP A CA 1
ATOM 759 C C . ASP A 1 98 ? 3.276 0.584 -24.792 1.00 81.31 98 ASP A C 1
ATOM 761 O O . ASP A 1 98 ? 4.374 1.122 -24.918 1.00 81.31 98 ASP A O 1
ATOM 765 N N . TYR A 1 99 ? 3.143 -0.685 -24.415 1.00 74.38 99 TYR A N 1
ATOM 766 C CA . TYR A 1 99 ? 4.269 -1.575 -24.139 1.00 74.38 99 TYR A CA 1
ATOM 767 C C . TYR A 1 99 ? 5.222 -1.795 -25.322 1.00 74.38 99 TYR A C 1
ATOM 769 O O . TYR A 1 99 ? 6.340 -2.263 -25.110 1.00 74.38 99 TYR A O 1
ATOM 777 N N . ARG A 1 100 ? 4.798 -1.536 -26.566 1.00 70.12 100 ARG A N 1
ATOM 778 C CA . ARG A 1 100 ? 5.644 -1.758 -27.751 1.00 70.12 100 ARG A CA 1
ATOM 779 C C . ARG A 1 100 ? 6.613 -0.607 -27.971 1.00 70.12 100 ARG A C 1
ATOM 781 O O . ARG A 1 100 ? 7.705 -0.829 -28.487 1.00 70.12 100 ARG A O 1
ATOM 788 N N . HIS A 1 101 ? 6.210 0.601 -27.589 1.00 73.19 101 HIS A N 1
ATOM 789 C CA . HIS A 1 101 ? 7.006 1.813 -27.765 1.00 73.19 101 HIS A CA 1
ATOM 790 C C . HIS A 1 101 ? 7.623 2.321 -26.458 1.00 73.19 101 HIS A C 1
ATOM 792 O O . HIS A 1 101 ? 8.621 3.040 -26.493 1.00 73.19 101 HIS A O 1
ATOM 798 N N . HIS A 1 102 ? 7.091 1.899 -25.309 1.00 78.44 102 HIS A N 1
ATOM 799 C CA . HIS A 1 102 ? 7.509 2.368 -23.996 1.00 78.44 102 HIS A CA 1
ATOM 800 C C . HIS A 1 102 ? 7.787 1.196 -23.044 1.00 78.44 102 HIS A C 1
ATOM 802 O O . HIS A 1 102 ? 6.900 0.444 -22.649 1.00 78.44 102 HIS A O 1
ATOM 808 N N . CYS A 1 103 ? 9.057 1.063 -22.653 1.00 81.31 103 CYS A N 1
ATOM 809 C CA . CYS A 1 103 ? 9.553 0.041 -21.720 1.00 81.31 103 CYS A CA 1
ATOM 810 C C . CYS A 1 103 ? 10.111 0.659 -20.430 1.00 81.31 103 CYS A C 1
ATOM 812 O O . CYS A 1 103 ? 10.957 0.055 -19.771 1.00 81.31 103 CYS A O 1
ATOM 814 N N . ASN A 1 104 ? 9.696 1.879 -20.099 1.00 89.94 104 ASN A N 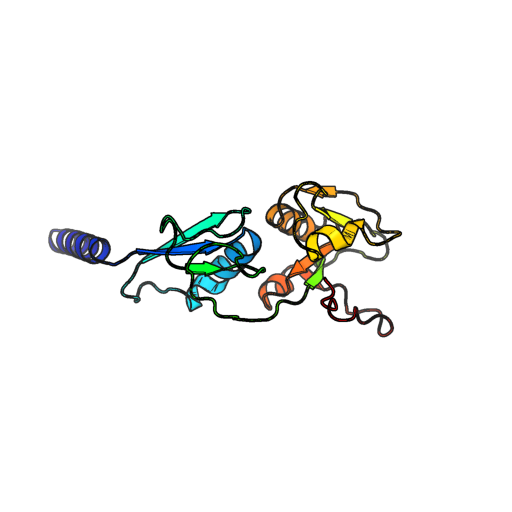1
ATOM 815 C CA . ASN A 1 104 ? 10.154 2.615 -18.929 1.00 89.94 104 ASN A CA 1
ATOM 816 C C . ASN A 1 104 ? 9.570 2.050 -17.632 1.00 89.94 104 ASN A C 1
ATOM 818 O O . ASN A 1 104 ? 8.375 1.761 -17.533 1.00 89.94 104 ASN A O 1
ATOM 822 N N . TRP A 1 105 ? 10.431 1.937 -16.627 1.00 91.69 105 TRP A N 1
ATOM 823 C CA . TRP A 1 105 ? 10.094 1.470 -15.290 1.00 91.69 105 TRP A CA 1
ATOM 824 C C . TRP A 1 105 ? 10.151 2.613 -14.285 1.00 91.69 105 TRP A C 1
ATOM 826 O O . TRP A 1 105 ? 11.019 3.488 -14.346 1.00 91.69 105 TRP A O 1
ATOM 836 N N . VAL A 1 106 ? 9.220 2.570 -13.340 1.00 91.31 106 VAL A N 1
ATOM 837 C CA . VAL A 1 106 ? 9.238 3.381 -12.126 1.00 91.31 106 VAL A CA 1
ATOM 838 C C . VAL A 1 106 ? 9.696 2.466 -10.998 1.00 91.31 106 VAL A C 1
ATOM 840 O O . VAL A 1 106 ? 9.124 1.390 -10.814 1.00 91.31 106 VAL A O 1
ATOM 843 N N . SER A 1 107 ? 10.725 2.873 -10.260 1.00 91.38 107 SER A N 1
ATOM 844 C CA . SER A 1 107 ? 11.280 2.089 -9.156 1.00 91.38 107 SER A CA 1
ATOM 845 C C . SER A 1 107 ? 11.360 2.906 -7.874 1.00 91.38 107 SER A C 1
ATOM 847 O O . SER A 1 107 ? 11.491 4.131 -7.905 1.00 91.38 107 SER A O 1
ATOM 849 N N . LEU A 1 108 ? 11.307 2.216 -6.738 1.00 90.12 108 LEU A N 1
ATOM 850 C CA . LEU A 1 108 ? 11.651 2.806 -5.451 1.00 90.12 108 LEU A CA 1
ATOM 851 C C . LEU A 1 108 ? 13.171 2.929 -5.323 1.00 90.12 108 LEU A C 1
ATOM 853 O O . LEU A 1 108 ? 13.899 2.069 -5.822 1.00 90.12 108 LEU A O 1
ATOM 857 N N . GLY A 1 109 ? 13.626 4.003 -4.677 1.00 86.38 109 GLY A N 1
ATOM 858 C CA . GLY A 1 109 ? 15.029 4.218 -4.327 1.00 86.38 109 GLY A CA 1
ATOM 859 C C . GLY A 1 109 ? 15.578 3.092 -3.453 1.00 86.38 109 GLY A C 1
ATOM 860 O O . GLY A 1 109 ? 14.858 2.500 -2.646 1.00 86.38 109 GLY A O 1
ATOM 861 N N . THR A 1 110 ? 16.865 2.781 -3.610 1.00 83.94 110 THR A N 1
ATOM 862 C CA . THR A 1 110 ? 17.542 1.724 -2.838 1.00 83.94 110 THR A CA 1
ATOM 863 C C . THR A 1 110 ? 17.579 2.013 -1.336 1.00 83.94 110 THR A C 1
ATOM 865 O O . THR A 1 110 ? 17.711 1.093 -0.539 1.00 83.94 110 THR A O 1
ATOM 868 N N . ASP A 1 111 ? 17.461 3.283 -0.955 1.00 83.81 111 ASP A N 1
ATOM 869 C CA . ASP A 1 111 ? 17.414 3.784 0.419 1.00 83.81 111 ASP A CA 1
ATOM 870 C C . ASP A 1 111 ? 16.093 3.471 1.137 1.00 83.81 111 ASP A C 1
ATOM 872 O O . ASP A 1 111 ? 16.084 3.287 2.352 1.00 83.81 111 ASP A O 1
ATOM 876 N N . VAL A 1 112 ? 14.987 3.371 0.393 1.00 83.25 112 VAL A N 1
ATOM 877 C CA . VAL A 1 112 ? 13.646 3.114 0.950 1.00 83.25 112 VAL A CA 1
ATOM 878 C C . VAL A 1 112 ? 13.116 1.709 0.665 1.00 83.25 112 VAL A C 1
ATOM 880 O O . VAL A 1 112 ? 12.121 1.297 1.258 1.00 83.25 112 VAL A O 1
ATOM 883 N N . ALA A 1 113 ? 13.750 0.964 -0.245 1.00 82.12 113 ALA A N 1
ATOM 884 C CA . ALA A 1 113 ? 13.290 -0.344 -0.700 1.00 82.12 113 ALA A CA 1
ATOM 885 C C . ALA A 1 113 ? 13.571 -1.457 0.334 1.00 82.12 113 ALA A C 1
ATOM 887 O O . ALA A 1 113 ? 14.424 -2.334 0.154 1.00 82.12 113 ALA A O 1
ATOM 888 N N . ASN A 1 114 ? 12.823 -1.420 1.437 1.00 81.69 114 ASN A N 1
ATOM 889 C CA . ASN A 1 114 ? 12.943 -2.351 2.558 1.00 81.69 114 ASN A CA 1
ATOM 890 C C . ASN A 1 114 ? 12.383 -3.752 2.238 1.00 81.69 114 ASN A C 1
ATOM 892 O O . ASN A 1 114 ? 12.942 -4.747 2.697 1.00 81.69 114 ASN A O 1
ATOM 896 N N . GLN A 1 115 ? 11.373 -3.852 1.370 1.00 83.31 115 GLN A N 1
ATOM 897 C CA . GLN A 1 115 ? 10.721 -5.115 1.011 1.00 83.31 115 GLN A CA 1
ATOM 898 C C . GLN A 1 115 ? 11.178 -5.646 -0.366 1.00 83.31 115 GLN A C 1
ATOM 900 O O . GLN A 1 115 ? 11.430 -4.853 -1.278 1.00 83.31 115 GLN A O 1
ATOM 905 N N . PRO A 1 116 ? 11.219 -6.979 -0.583 1.00 86.69 116 PRO A N 1
ATOM 906 C CA . PRO A 1 116 ? 11.705 -7.573 -1.836 1.00 86.69 116 PRO A CA 1
ATOM 907 C C . PRO A 1 116 ? 11.008 -7.058 -3.102 1.00 86.69 116 PRO A C 1
ATOM 909 O O . PRO A 1 116 ? 11.648 -6.790 -4.115 1.00 86.69 116 PRO A O 1
ATOM 912 N N . TRP A 1 117 ? 9.690 -6.853 -3.052 1.00 86.12 117 TRP A N 1
ATOM 913 C CA . TRP A 1 117 ? 8.940 -6.361 -4.209 1.00 86.12 117 TRP A CA 1
ATOM 914 C C . TRP A 1 117 ? 9.299 -4.918 -4.593 1.00 86.12 117 TRP A C 1
ATOM 916 O O . TRP A 1 117 ? 9.157 -4.559 -5.760 1.00 86.12 117 TRP A O 1
ATOM 926 N N . MET A 1 118 ? 9.769 -4.105 -3.637 1.00 87.50 118 MET A N 1
ATOM 927 C CA . MET A 1 118 ? 10.210 -2.729 -3.882 1.00 87.50 118 MET A CA 1
ATOM 928 C C . MET A 1 118 ? 11.551 -2.701 -4.615 1.00 87.50 118 MET A C 1
ATOM 930 O O . MET A 1 118 ? 11.776 -1.826 -5.449 1.00 87.50 118 MET A O 1
ATOM 934 N N . ARG A 1 119 ? 12.425 -3.671 -4.315 1.00 89.56 119 ARG A N 1
ATOM 935 C CA . ARG A 1 119 ? 13.745 -3.811 -4.945 1.00 89.56 119 ARG A CA 1
ATOM 936 C C . ARG A 1 119 ? 13.698 -4.463 -6.317 1.00 89.56 119 ARG A C 1
ATOM 938 O O . ARG A 1 119 ? 14.542 -4.198 -7.171 1.00 89.56 119 ARG A O 1
ATOM 945 N N . TRP A 1 120 ? 12.663 -5.266 -6.545 1.00 89.88 120 TRP A N 1
ATOM 946 C CA . TRP A 1 120 ? 12.539 -6.112 -7.721 1.00 89.88 120 TRP A CA 1
ATOM 947 C C . TRP A 1 120 ? 12.827 -5.373 -9.033 1.00 89.88 120 TRP A C 1
ATOM 949 O O . TRP A 1 120 ? 13.582 -5.876 -9.848 1.00 89.88 120 TRP A O 1
ATOM 959 N N . ALA A 1 121 ? 12.286 -4.171 -9.255 1.00 86.94 121 ALA A N 1
ATOM 960 C CA . ALA A 1 121 ? 12.440 -3.486 -10.543 1.00 86.94 121 ALA A CA 1
ATOM 961 C C . ALA A 1 121 ? 13.904 -3.179 -10.915 1.00 86.94 121 ALA A C 1
ATOM 963 O O . ALA A 1 121 ? 14.253 -3.317 -12.087 1.00 86.94 121 ALA A O 1
ATOM 964 N N . PHE A 1 122 ? 14.747 -2.802 -9.947 1.00 86.75 122 PHE A N 1
ATOM 965 C CA . PHE A 1 122 ? 16.162 -2.495 -10.194 1.00 86.75 122 PHE A CA 1
ATOM 966 C C . PHE A 1 122 ? 17.088 -3.704 -10.055 1.00 86.75 122 PHE A C 1
ATOM 968 O O . PHE A 1 122 ? 18.183 -3.693 -10.610 1.00 86.75 122 PHE A O 1
ATOM 975 N N . GLU A 1 123 ? 16.663 -4.754 -9.350 1.00 89.12 123 GLU A N 1
ATOM 976 C CA . GLU A 1 123 ? 17.400 -6.022 -9.284 1.00 89.12 123 GLU A CA 1
ATOM 977 C C . GLU A 1 123 ? 17.294 -6.820 -10.596 1.00 89.12 123 GLU A C 1
ATOM 979 O O . GLU A 1 123 ? 18.134 -7.675 -10.879 1.00 89.12 123 GLU A O 1
ATOM 984 N N . GLN A 1 124 ? 16.277 -6.551 -11.423 1.00 86.56 124 GLN A N 1
ATOM 985 C CA . GLN A 1 124 ? 16.096 -7.236 -12.701 1.00 86.56 124 GLN A CA 1
ATOM 986 C C . GLN A 1 124 ? 16.995 -6.637 -13.800 1.00 86.56 124 GLN A C 1
ATOM 988 O O . GLN A 1 124 ? 16.884 -5.446 -14.110 1.00 86.56 124 GLN A O 1
ATOM 993 N N . PRO A 1 125 ? 17.833 -7.449 -14.472 1.00 82.00 125 PRO 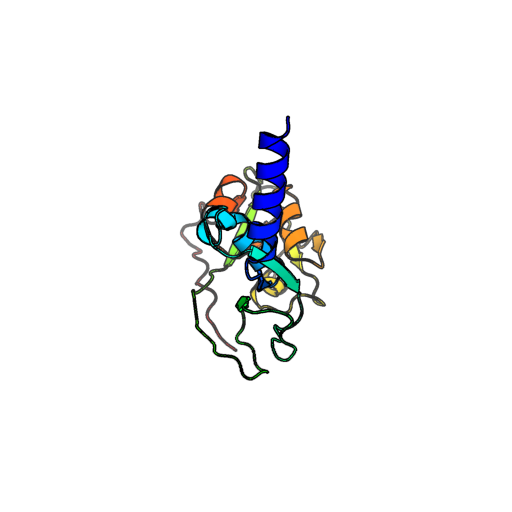A N 1
ATOM 994 C CA . PRO A 1 125 ? 18.680 -6.966 -15.555 1.00 82.00 125 PRO A CA 1
ATOM 995 C C . PRO A 1 125 ? 17.844 -6.497 -16.756 1.00 82.00 125 PRO A C 1
ATOM 997 O O . PRO A 1 125 ? 16.815 -7.081 -17.098 1.00 82.00 125 PRO A O 1
ATOM 1000 N N . GLY A 1 126 ? 18.304 -5.436 -17.426 1.00 78.62 126 GLY A N 1
ATOM 1001 C CA . GLY A 1 126 ? 17.685 -4.932 -18.658 1.00 78.62 126 GLY A CA 1
ATOM 1002 C C . GLY A 1 126 ? 16.402 -4.114 -18.461 1.00 78.62 126 GLY A C 1
ATOM 1003 O O . GLY A 1 126 ? 15.702 -3.840 -19.436 1.00 78.62 126 GLY A O 1
ATOM 1004 N N . ARG A 1 127 ? 16.069 -3.708 -17.228 1.00 84.19 127 ARG A N 1
ATOM 1005 C CA . ARG A 1 127 ? 14.964 -2.775 -16.959 1.00 84.19 127 ARG A CA 1
ATOM 1006 C C . ARG A 1 127 ? 15.432 -1.333 -17.114 1.00 84.19 127 ARG A C 1
ATOM 1008 O O . ARG A 1 127 ? 16.322 -0.876 -16.407 1.00 84.19 127 ARG A O 1
ATOM 1015 N N . TYR A 1 128 ? 14.813 -0.607 -18.041 1.00 87.31 128 TYR A N 1
ATOM 1016 C CA . TYR A 1 128 ? 15.093 0.810 -18.241 1.00 87.31 128 TYR A CA 1
ATOM 1017 C C . TYR A 1 128 ? 14.308 1.646 -17.224 1.00 87.31 128 TYR A C 1
ATOM 1019 O O . TYR A 1 128 ? 13.143 1.976 -17.446 1.00 87.31 128 TYR A O 1
ATOM 1027 N N . ILE A 1 129 ? 14.923 1.934 -16.076 1.00 89.69 129 ILE A N 1
ATOM 1028 C CA . ILE A 1 129 ? 14.309 2.746 -15.018 1.00 89.69 129 ILE A CA 1
ATOM 1029 C C . ILE A 1 129 ? 14.464 4.222 -15.369 1.00 89.69 129 ILE A C 1
ATOM 1031 O O . ILE A 1 129 ? 15.579 4.736 -15.427 1.00 89.69 129 ILE A O 1
ATOM 1035 N N . THR A 1 130 ? 13.344 4.907 -15.586 1.00 88.12 130 THR A N 1
ATOM 1036 C CA . THR A 1 130 ? 13.336 6.345 -15.898 1.00 88.12 130 THR A CA 1
ATOM 1037 C C . THR A 1 130 ? 13.053 7.201 -14.677 1.00 88.12 130 THR A C 1
ATOM 1039 O O . THR A 1 130 ? 13.509 8.336 -14.615 1.00 88.12 130 THR A O 1
ATOM 1042 N N . ASN A 1 131 ? 12.290 6.672 -13.716 1.00 88.69 131 ASN A N 1
ATOM 1043 C CA . ASN A 1 131 ? 11.804 7.425 -12.567 1.00 88.69 131 ASN A CA 1
ATOM 1044 C C . ASN A 1 131 ? 12.120 6.685 -11.269 1.00 88.69 131 ASN A C 1
ATOM 1046 O O . ASN A 1 131 ? 11.787 5.506 -11.122 1.00 88.69 131 ASN A O 1
ATOM 1050 N N . TRP A 1 132 ? 12.700 7.415 -10.320 1.00 90.50 132 TRP A N 1
ATOM 1051 C CA . TRP A 1 132 ? 12.942 6.960 -8.957 1.00 90.50 132 TRP A CA 1
ATOM 1052 C C . TRP A 1 132 ? 12.034 7.713 -7.998 1.00 90.50 132 TRP A C 1
ATOM 1054 O O . TRP A 1 132 ? 11.867 8.927 -8.118 1.00 90.50 132 TRP A O 1
ATOM 1064 N N . VAL A 1 133 ? 11.452 6.998 -7.043 1.00 91.06 133 VAL A N 1
ATOM 1065 C CA . VAL A 1 133 ? 10.602 7.583 -6.001 1.00 91.06 133 VAL A CA 1
ATOM 1066 C C . VAL A 1 133 ? 10.977 7.037 -4.634 1.00 91.06 133 VAL A C 1
ATOM 1068 O O . VAL A 1 133 ? 11.515 5.942 -4.517 1.00 91.06 133 VAL A O 1
ATOM 1071 N N . ASN A 1 134 ? 10.679 7.794 -3.585 1.00 89.06 134 ASN A N 1
ATOM 1072 C CA . ASN A 1 134 ? 10.943 7.402 -2.198 1.00 89.06 134 ASN A CA 1
ATOM 1073 C C . ASN A 1 134 ? 9.683 6.905 -1.463 1.00 89.06 134 ASN A C 1
ATOM 1075 O O . ASN A 1 134 ? 9.734 6.574 -0.285 1.00 89.06 134 ASN A O 1
ATOM 1079 N N . SER A 1 135 ? 8.534 6.879 -2.144 1.00 85.88 135 SER A N 1
ATOM 1080 C CA . SER A 1 135 ? 7.250 6.494 -1.564 1.00 85.88 135 SER A CA 1
ATOM 1081 C C . SER A 1 135 ? 6.500 5.560 -2.501 1.00 85.88 135 SER A C 1
ATOM 1083 O O . SER A 1 135 ? 6.256 5.892 -3.666 1.00 85.88 135 SER A O 1
ATOM 1085 N N . ALA A 1 136 ? 6.065 4.412 -1.973 1.00 85.31 136 ALA A N 1
ATOM 1086 C CA . ALA A 1 136 ? 5.236 3.452 -2.702 1.00 85.31 136 ALA A CA 1
ATOM 1087 C C . ALA A 1 136 ? 3.934 4.092 -3.212 1.00 85.31 136 ALA A C 1
ATOM 1089 O O . ALA A 1 136 ? 3.441 3.768 -4.294 1.00 85.31 136 ALA A O 1
ATOM 1090 N N . ARG A 1 137 ? 3.399 5.069 -2.472 1.00 84.75 137 ARG A N 1
ATOM 1091 C CA . ARG A 1 137 ? 2.227 5.829 -2.904 1.00 84.75 137 ARG A CA 1
ATOM 1092 C C . ARG A 1 137 ? 2.522 6.712 -4.118 1.00 84.75 137 ARG A C 1
ATOM 1094 O O . ARG A 1 137 ? 1.725 6.745 -5.049 1.00 84.75 137 ARG A O 1
ATOM 1101 N N . MET A 1 138 ? 3.661 7.396 -4.136 1.00 88.62 138 MET A N 1
ATOM 1102 C CA . MET A 1 138 ? 4.051 8.214 -5.288 1.00 88.62 138 MET A CA 1
ATOM 1103 C C . MET A 1 138 ? 4.311 7.348 -6.524 1.00 88.62 138 MET A C 1
ATOM 1105 O O . MET A 1 138 ? 3.891 7.704 -7.624 1.00 88.62 138 MET A O 1
ATOM 1109 N N . MET A 1 139 ? 4.924 6.174 -6.335 1.00 90.00 139 MET A N 1
ATOM 1110 C CA . MET A 1 139 ? 5.064 5.163 -7.387 1.00 90.00 139 MET A CA 1
ATOM 1111 C C . MET A 1 139 ? 3.706 4.800 -7.990 1.00 90.00 139 MET A C 1
ATOM 1113 O O . MET A 1 139 ? 3.563 4.755 -9.212 1.00 90.00 139 MET A O 1
ATOM 1117 N N . PHE A 1 140 ? 2.701 4.586 -7.135 1.00 87.50 140 PHE A N 1
ATOM 1118 C CA . PHE A 1 140 ? 1.342 4.301 -7.568 1.00 87.50 140 PHE A CA 1
ATOM 1119 C C . PHE A 1 140 ? 0.766 5.405 -8.461 1.00 87.50 140 PHE A C 1
ATOM 1121 O O . PHE A 1 140 ? 0.284 5.135 -9.566 1.00 87.50 140 PHE A O 1
ATOM 1128 N N . ASP A 1 141 ? 0.833 6.648 -7.990 1.00 88.44 141 ASP A N 1
ATOM 1129 C CA . ASP A 1 141 ? 0.248 7.786 -8.694 1.00 88.44 141 ASP A CA 1
ATOM 1130 C C . ASP A 1 141 ? 0.969 8.058 -10.035 1.00 88.44 141 ASP A C 1
ATOM 1132 O O . ASP A 1 141 ? 0.305 8.340 -11.034 1.00 88.44 141 ASP A O 1
ATOM 1136 N N . LEU A 1 142 ? 2.293 7.860 -10.110 1.00 89.81 142 LEU A N 1
ATOM 1137 C CA . LEU A 1 142 ? 3.069 7.968 -11.356 1.00 89.81 142 LEU A CA 1
ATOM 1138 C C . LEU A 1 142 ? 2.709 6.896 -12.387 1.00 89.81 142 LEU A C 1
ATOM 1140 O O . LEU A 1 142 ? 2.497 7.201 -13.563 1.00 89.81 142 LEU A O 1
ATOM 1144 N N . VAL A 1 143 ? 2.623 5.637 -11.964 1.00 90.00 143 VAL A N 1
ATOM 1145 C CA . VAL A 1 143 ? 2.247 4.532 -12.858 1.00 90.00 143 VAL A CA 1
ATOM 1146 C C . VAL A 1 143 ? 0.826 4.732 -13.375 1.00 90.00 143 VAL A C 1
ATOM 1148 O O . VAL A 1 143 ? 0.571 4.519 -14.559 1.00 90.00 143 VAL A O 1
ATOM 1151 N N . LYS A 1 144 ? -0.088 5.223 -12.530 1.00 88.25 144 LYS A N 1
ATOM 1152 C CA . LYS A 1 144 ? -1.446 5.596 -12.944 1.00 88.25 144 LYS A CA 1
ATOM 1153 C C . LYS A 1 144 ? -1.469 6.769 -13.925 1.00 88.25 144 LYS A C 1
ATOM 1155 O O . LYS A 1 144 ? -2.320 6.780 -14.809 1.00 88.25 144 LYS A O 1
ATOM 1160 N N . ALA A 1 145 ? -0.543 7.717 -13.804 1.00 88.25 145 ALA A N 1
ATOM 1161 C CA . ALA A 1 145 ? -0.372 8.810 -14.759 1.00 88.25 145 ALA A CA 1
ATOM 1162 C C . ALA A 1 145 ? 0.273 8.373 -16.091 1.00 88.25 145 ALA A C 1
ATOM 1164 O O . ALA A 1 145 ? 0.374 9.183 -17.007 1.00 88.25 145 ALA A O 1
ATOM 1165 N N . GLY A 1 146 ? 0.700 7.110 -16.220 1.00 87.19 146 GLY A N 1
ATOM 1166 C CA . GLY A 1 146 ? 1.331 6.590 -17.436 1.00 87.19 146 GLY A CA 1
ATOM 1167 C C . GLY A 1 146 ? 2.844 6.802 -17.497 1.00 87.19 146 GLY A C 1
ATOM 1168 O O . GLY A 1 146 ? 3.441 6.616 -18.553 1.00 87.19 146 GLY A O 1
ATOM 1169 N N . ALA A 1 147 ? 3.489 7.137 -16.375 1.00 87.62 147 ALA A N 1
ATOM 1170 C CA . ALA A 1 147 ? 4.934 7.365 -16.311 1.00 87.62 147 ALA A CA 1
ATOM 1171 C C . ALA A 1 147 ? 5.786 6.090 -16.451 1.00 87.62 147 ALA A C 1
ATOM 1173 O O . ALA A 1 147 ? 7.014 6.182 -16.392 1.00 87.62 147 ALA A O 1
ATOM 1174 N N . GLY A 1 148 ? 5.165 4.915 -16.597 1.00 89.88 148 GLY A N 1
ATOM 1175 C CA . GLY A 1 148 ? 5.838 3.641 -16.835 1.00 89.88 148 GLY A CA 1
ATOM 1176 C C . GLY A 1 148 ? 5.187 2.455 -16.132 1.00 89.88 148 GLY A C 1
ATOM 1177 O O . GLY A 1 148 ? 4.031 2.505 -15.704 1.00 89.88 148 GLY A O 1
ATOM 1178 N N . ILE A 1 149 ? 5.971 1.386 -16.013 1.00 90.44 149 ILE A N 1
ATOM 1179 C CA . ILE A 1 149 ? 5.610 0.131 -15.354 1.00 90.44 149 ILE A CA 1
ATOM 1180 C C . ILE A 1 149 ? 6.162 0.134 -13.927 1.00 90.44 149 ILE A C 1
ATOM 1182 O O . ILE A 1 149 ? 7.329 0.461 -13.715 1.00 90.44 149 ILE A O 1
ATOM 1186 N N . GLY A 1 150 ? 5.352 -0.272 -12.950 1.00 90.81 150 GLY A N 1
ATOM 1187 C CA . GLY A 1 150 ? 5.796 -0.443 -11.565 1.00 90.81 150 GLY A CA 1
ATOM 1188 C C . GLY A 1 150 ? 5.269 -1.728 -10.935 1.00 90.81 150 GLY A C 1
ATOM 1189 O O . GLY A 1 150 ? 4.161 -2.165 -11.242 1.00 90.81 150 GLY A O 1
ATOM 1190 N N . VAL A 1 151 ? 6.055 -2.343 -10.048 1.00 90.06 151 VAL A N 1
ATOM 1191 C CA . VAL A 1 151 ? 5.635 -3.520 -9.269 1.00 90.06 151 VAL A CA 1
ATOM 1192 C C . VAL A 1 151 ? 4.790 -3.095 -8.076 1.00 90.06 151 VAL A C 1
ATOM 1194 O O . VAL A 1 151 ? 5.186 -2.213 -7.321 1.00 90.06 151 VAL A O 1
ATOM 1197 N N . MET A 1 152 ? 3.627 -3.725 -7.901 1.00 88.06 152 MET A N 1
ATOM 1198 C CA . MET A 1 152 ? 2.684 -3.385 -6.833 1.00 88.06 152 MET A CA 1
ATOM 1199 C C . MET A 1 152 ? 1.965 -4.619 -6.279 1.00 88.06 152 MET A C 1
ATOM 1201 O O . MET A 1 152 ? 1.804 -5.617 -6.993 1.00 88.06 152 MET A O 1
ATOM 1205 N N . PRO A 1 153 ? 1.487 -4.555 -5.025 1.00 86.88 153 PRO A N 1
ATOM 1206 C CA . PRO A 1 153 ? 0.650 -5.596 -4.440 1.00 86.88 153 PRO A CA 1
ATOM 1207 C C . PRO A 1 153 ? -0.740 -5.697 -5.082 1.00 86.88 153 PRO A C 1
ATOM 1209 O O . PRO A 1 153 ? -1.448 -4.711 -5.301 1.00 86.88 153 PRO A O 1
ATOM 1212 N N . MET A 1 154 ? -1.181 -6.934 -5.296 1.00 84.50 154 MET A N 1
ATOM 1213 C CA . MET A 1 154 ? -2.486 -7.290 -5.848 1.00 84.50 154 MET A CA 1
ATOM 1214 C C . MET A 1 154 ? -3.576 -7.314 -4.761 1.00 84.50 154 MET A C 1
ATOM 1216 O O . MET A 1 154 ? -4.079 -8.377 -4.401 1.00 84.50 154 MET A O 1
ATOM 1220 N N . PHE A 1 155 ? -3.961 -6.162 -4.204 1.00 71.69 155 PHE A N 1
ATOM 1221 C CA . PHE A 1 155 ? -4.893 -6.178 -3.066 1.00 71.69 155 PHE A CA 1
ATOM 1222 C C . PHE A 1 155 ? -6.344 -6.563 -3.408 1.00 71.69 155 PHE A C 1
ATOM 1224 O O . PHE A 1 155 ? -6.939 -7.326 -2.658 1.00 71.69 155 PHE A O 1
ATOM 1231 N N . HIS A 1 156 ? -6.920 -6.078 -4.516 1.00 51.41 156 HIS A N 1
ATOM 1232 C CA . HIS A 1 156 ? -8.151 -6.574 -5.167 1.00 51.41 156 HIS A CA 1
ATOM 1233 C C . HIS A 1 156 ? -8.555 -5.629 -6.320 1.00 51.41 156 HIS A C 1
ATOM 1235 O O . HIS A 1 156 ? -7.979 -4.557 -6.500 1.00 51.41 156 HIS A O 1
ATOM 1241 N N . ARG A 1 157 ? -9.575 -6.040 -7.089 1.00 42.06 157 ARG A N 1
ATOM 1242 C CA . ARG A 1 157 ? -10.153 -5.507 -8.348 1.00 42.06 157 ARG A CA 1
ATOM 1243 C C . ARG A 1 157 ? -10.137 -3.982 -8.616 1.00 42.06 157 ARG A C 1
ATOM 1245 O O . ARG A 1 157 ? -10.221 -3.607 -9.780 1.00 42.06 157 ARG A O 1
ATOM 1252 N N . ARG A 1 158 ? -10.016 -3.099 -7.618 1.00 46.78 158 ARG A N 1
ATOM 1253 C CA . ARG A 1 158 ? -10.079 -1.631 -7.793 1.00 46.78 158 ARG A CA 1
ATOM 1254 C C . ARG A 1 158 ? -8.833 -1.018 -8.436 1.00 46.78 158 ARG A C 1
ATOM 1256 O O . ARG A 1 158 ? -8.973 -0.095 -9.227 1.00 46.78 158 ARG A O 1
ATOM 1263 N N . TRP A 1 159 ? -7.638 -1.556 -8.190 1.00 48.78 159 TRP A N 1
ATOM 1264 C CA . TRP A 1 159 ? -6.464 -1.151 -8.980 1.00 48.78 159 TRP A CA 1
ATOM 1265 C C . TRP A 1 159 ? -6.659 -1.509 -10.463 1.00 48.78 159 TRP A C 1
ATOM 1267 O O . TRP A 1 159 ? -6.243 -0.770 -11.345 1.00 48.78 159 TRP A O 1
ATOM 1277 N N . ARG A 1 160 ? -7.398 -2.595 -10.731 1.00 46.16 160 ARG A N 1
ATOM 1278 C CA . ARG A 1 160 ? -7.662 -3.159 -12.061 1.00 46.16 160 ARG A CA 1
ATOM 1279 C C . ARG A 1 160 ? -8.603 -2.323 -12.938 1.00 46.16 160 ARG A C 1
ATOM 1281 O O . ARG A 1 160 ? -8.655 -2.560 -14.137 1.00 46.16 160 ARG A O 1
ATOM 1288 N N . SER A 1 161 ? -9.369 -1.386 -12.366 1.00 49.94 161 SER A N 1
ATOM 1289 C CA . SER A 1 161 ? -10.242 -0.500 -13.154 1.00 49.94 161 SER A CA 1
ATOM 1290 C C . SER A 1 161 ? -9.509 0.709 -13.738 1.00 49.94 161 SER A C 1
ATOM 1292 O O . SER A 1 161 ? -10.032 1.320 -14.657 1.00 49.94 161 SER A O 1
ATOM 1294 N N . SER A 1 162 ? -8.335 1.069 -13.204 1.00 55.16 162 SER A N 1
ATOM 1295 C CA . SER A 1 162 ? -7.496 2.158 -13.739 1.00 55.16 162 SER A CA 1
ATOM 1296 C C . SER A 1 162 ? -6.116 1.702 -14.214 1.00 55.16 162 SER A C 1
ATOM 1298 O O . SER A 1 162 ? -5.442 2.449 -14.916 1.00 55.16 162 SER A O 1
ATOM 1300 N N . LEU A 1 163 ? -5.677 0.506 -13.813 1.00 53.31 163 LEU A N 1
ATOM 1301 C CA . LEU A 1 163 ? -4.401 -0.084 -14.200 1.00 53.31 163 LEU A CA 1
ATOM 1302 C C . LEU A 1 163 ? -4.615 -1.452 -14.836 1.00 53.31 163 LEU A C 1
ATOM 1304 O O . LEU A 1 163 ? -5.411 -2.263 -14.355 1.00 53.31 163 LEU A O 1
ATOM 1308 N N . CYS A 1 164 ? -3.834 -1.738 -15.868 1.00 60.84 164 CYS A N 1
ATOM 1309 C CA . CYS A 1 164 ? -3.749 -3.071 -16.440 1.00 60.84 164 CYS A CA 1
ATOM 1310 C C . CYS A 1 164 ? -2.569 -3.803 -15.791 1.00 60.84 164 CYS A C 1
ATOM 1312 O O . CYS A 1 164 ? -1.454 -3.288 -15.730 1.00 60.84 164 CYS A O 1
ATOM 1314 N N . SER A 1 165 ? -2.814 -5.010 -15.277 1.00 60.22 165 SER A N 1
ATOM 1315 C CA . SER A 1 165 ? -1.725 -5.937 -14.960 1.00 60.22 165 SER A CA 1
ATOM 1316 C C . SER A 1 165 ? -1.133 -6.415 -16.284 1.00 60.22 165 SER A C 1
ATOM 1318 O O . SER A 1 165 ? -1.888 -6.934 -17.111 1.00 60.22 165 SER A O 1
ATOM 1320 N N . GLY A 1 166 ? 0.174 -6.259 -16.489 1.00 48.06 166 GLY A N 1
ATOM 1321 C CA . GLY A 1 166 ? 0.868 -6.606 -17.738 1.00 48.06 166 GLY A CA 1
ATOM 1322 C C . GLY A 1 166 ? 1.021 -8.115 -17.965 1.00 48.06 166 GLY A C 1
ATOM 1323 O O . GLY A 1 166 ? 2.137 -8.597 -18.107 1.00 48.06 166 GLY A O 1
ATOM 1324 N N . GLY A 1 167 ? -0.084 -8.867 -17.936 1.00 44.88 167 GLY A N 1
ATOM 1325 C CA . GLY A 1 167 ? -0.105 -10.334 -17.991 1.00 44.88 167 GLY A CA 1
ATOM 1326 C C . GLY A 1 167 ? -0.917 -10.948 -19.136 1.00 44.88 167 GLY A C 1
ATOM 1327 O O . GLY A 1 167 ? -1.032 -12.166 -19.188 1.00 44.88 167 GLY A O 1
ATOM 1328 N N . GLU A 1 168 ? -1.477 -10.160 -20.056 1.00 35.25 168 GLU A N 1
ATOM 1329 C CA . GLU A 1 168 ? -2.355 -10.674 -21.120 1.00 35.25 168 GLU A CA 1
ATOM 1330 C C . GLU A 1 168 ? -1.734 -10.403 -22.503 1.00 35.25 168 GLU A C 1
ATOM 1332 O O . GLU A 1 168 ? -2.118 -9.482 -23.218 1.00 35.25 168 GLU A O 1
ATOM 1337 N N . GLY A 1 169 ? -0.704 -11.176 -22.857 1.00 29.17 169 GLY A N 1
ATOM 1338 C CA . GLY A 1 169 ? -0.028 -11.063 -24.156 1.00 29.17 169 GLY A CA 1
ATOM 1339 C C . GLY A 1 169 ? 1.064 -12.100 -24.426 1.00 29.17 169 GLY A C 1
ATOM 1340 O O . GLY A 1 169 ? 1.367 -12.364 -25.584 1.00 29.17 169 GLY A O 1
ATOM 1341 N N . ASP A 1 170 ? 1.605 -12.752 -23.395 1.00 32.41 170 ASP A N 1
ATOM 1342 C CA . ASP A 1 170 ? 2.606 -13.807 -23.563 1.00 32.41 170 ASP A CA 1
ATOM 1343 C C . ASP A 1 170 ? 2.286 -15.013 -22.664 1.00 32.41 170 ASP A C 1
ATOM 1345 O O . ASP A 1 170 ? 2.548 -15.021 -21.463 1.00 32.41 170 ASP A O 1
ATOM 1349 N N . ARG A 1 171 ? 1.704 -16.070 -23.249 1.00 30.75 171 ARG A N 1
ATOM 1350 C CA . ARG A 1 171 ? 1.446 -17.345 -22.548 1.00 30.75 171 ARG A CA 1
ATOM 1351 C C . ARG A 1 171 ? 2.729 -18.122 -22.209 1.00 30.75 171 ARG A C 1
ATOM 1353 O O . ARG A 1 171 ? 2.612 -19.238 -21.705 1.00 30.75 171 ARG A O 1
ATOM 1360 N N . ARG A 1 172 ? 3.934 -17.597 -22.467 1.00 29.52 172 ARG A N 1
ATOM 1361 C CA . ARG A 1 172 ? 5.197 -18.283 -22.129 1.00 29.52 172 ARG A CA 1
ATOM 1362 C C . ARG A 1 172 ? 5.878 -17.785 -20.861 1.00 29.52 172 ARG A C 1
ATOM 1364 O O . ARG A 1 172 ? 6.794 -18.451 -20.393 1.00 29.52 172 ARG A O 1
ATOM 1371 N N . THR A 1 173 ? 5.409 -16.702 -20.250 1.00 34.88 173 THR A N 1
ATOM 1372 C CA . THR A 1 173 ? 6.017 -16.159 -19.031 1.00 34.88 173 THR A CA 1
ATOM 1373 C C . THR A 1 173 ? 4.954 -15.879 -17.973 1.00 34.88 173 THR A C 1
ATOM 1375 O O . THR A 1 173 ? 4.619 -14.742 -17.662 1.00 34.88 173 THR A O 1
ATOM 1378 N N . ARG A 1 174 ? 4.422 -16.945 -17.351 1.00 25.05 174 ARG A N 1
ATOM 1379 C CA . ARG A 1 174 ? 3.881 -16.789 -15.991 1.00 25.05 174 ARG A CA 1
ATOM 1380 C C . ARG A 1 174 ? 5.039 -16.269 -15.129 1.00 25.05 174 ARG A C 1
ATOM 1382 O O . ARG A 1 174 ? 6.032 -16.988 -15.025 1.00 25.05 174 ARG A O 1
ATOM 1389 N N . PRO A 1 175 ? 4.950 -15.087 -14.496 1.00 33.38 175 PRO A N 1
ATOM 1390 C CA . PRO A 1 175 ? 5.832 -14.826 -13.378 1.00 33.38 175 PRO A CA 1
ATOM 1391 C C . PRO A 1 175 ? 5.440 -15.847 -12.312 1.00 33.38 175 PRO A C 1
ATOM 1393 O O . PRO A 1 175 ? 4.293 -15.861 -11.854 1.00 33.38 175 PRO A O 1
ATOM 1396 N N . SER A 1 176 ? 6.358 -16.758 -11.984 1.00 33.31 176 SER A N 1
ATOM 1397 C CA . SER A 1 176 ? 6.204 -17.606 -10.807 1.00 33.31 176 SER A CA 1
ATOM 1398 C C . SER A 1 176 ? 5.859 -16.706 -9.618 1.00 33.31 176 SER A C 1
ATOM 1400 O O . SER A 1 176 ? 6.440 -15.619 -9.506 1.00 33.31 176 SER A O 1
ATOM 1402 N N . PRO A 1 177 ? 4.899 -17.098 -8.758 1.00 31.36 177 PRO A N 1
ATOM 1403 C CA . PRO A 1 177 ? 4.652 -16.364 -7.523 1.00 31.36 177 PRO A CA 1
ATOM 1404 C C . PRO A 1 177 ? 5.999 -16.213 -6.821 1.00 31.36 177 PRO A C 1
ATOM 1406 O O . PRO A 1 177 ? 6.696 -17.217 -6.705 1.00 31.36 177 PRO A O 1
ATOM 1409 N N . MET A 1 178 ? 6.384 -14.975 -6.468 1.00 43.12 178 MET A N 1
ATOM 1410 C CA . MET A 1 178 ? 7.663 -14.677 -5.811 1.00 43.12 178 MET A CA 1
ATOM 1411 C C . MET A 1 178 ? 7.900 -15.722 -4.724 1.00 43.12 178 MET A C 1
ATOM 1413 O O . MET A 1 178 ? 7.190 -15.741 -3.712 1.00 43.12 178 MET A O 1
ATOM 1417 N N . ASP A 1 179 ? 8.824 -16.639 -5.002 1.00 32.19 179 ASP A N 1
ATOM 1418 C CA . ASP A 1 179 ? 9.101 -17.751 -4.119 1.00 32.19 179 ASP A CA 1
ATOM 1419 C C . ASP A 1 179 ? 9.819 -17.167 -2.912 1.00 32.19 179 ASP A C 1
ATOM 1421 O O . ASP A 1 179 ? 10.788 -16.410 -3.034 1.00 32.19 179 ASP A O 1
ATOM 1425 N N . ARG A 1 180 ? 9.255 -17.434 -1.738 1.00 39.22 180 ARG A N 1
ATOM 1426 C CA . ARG A 1 180 ? 9.808 -16.960 -0.477 1.00 39.22 180 ARG A CA 1
ATOM 1427 C C . ARG A 1 180 ? 11.131 -17.672 -0.261 1.00 39.22 180 ARG A C 1
ATOM 1429 O O . ARG A 1 180 ? 11.134 -18.831 0.140 1.00 39.22 180 ARG A O 1
ATOM 1436 N N . THR A 1 181 ? 12.230 -16.958 -0.446 1.00 30.91 181 THR A N 1
ATOM 1437 C CA . THR A 1 181 ? 13.527 -17.393 0.065 1.00 30.91 181 THR A CA 1
ATOM 1438 C C . THR A 1 181 ? 14.270 -16.208 0.664 1.00 30.91 181 THR A C 1
ATOM 1440 O O . THR A 1 181 ? 14.569 -15.255 -0.049 1.00 30.91 181 THR A O 1
ATOM 1443 N N . ALA A 1 182 ? 14.545 -16.372 1.965 1.00 30.97 182 ALA A N 1
ATOM 1444 C CA . ALA A 1 182 ? 15.285 -15.538 2.915 1.00 30.97 182 ALA A CA 1
ATOM 1445 C C . ALA A 1 182 ? 14.607 -14.235 3.367 1.00 30.97 182 ALA A C 1
ATOM 1447 O O . ALA A 1 182 ? 14.630 -13.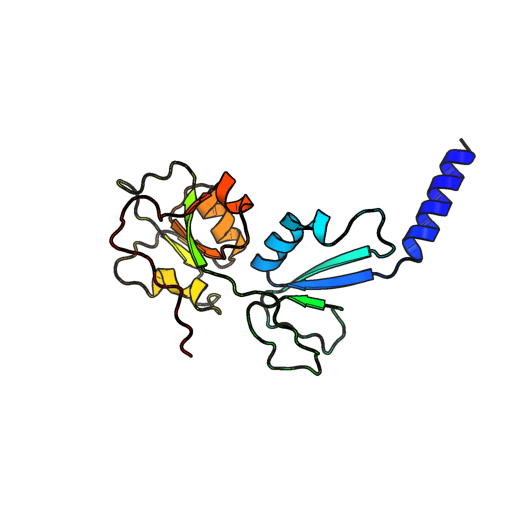232 2.625 1.00 30.97 182 ALA A O 1
#